Protein AF-A0A420JCF2-F1 (afdb_monomer_lite)

Sequence (60 aa):
MSQNEGRIALAIQAFRLDQFKHLKTACTAFNAPYTTARRRVCTPNGRKLSDLEEQTLEQW

Foldseek 3Di:
DPPQVVLLVQLLVCVVVVVDVDSVVSCVVSVHDSVVSVVVVPPPPPDDDDPVRVVVVVVD

Radius of gyration: 14.41 Å; chains: 1; bounding box: 25×20×39 Å

Organism: NCBI:txid62708

Secondary structure (DSSP, 8-state):
--HHHHHHHHHHHHHHTTSSSSHHHHHHHTT--HHHHHHHHS----PPPPHHHHHHHHT-

Structure (mmCIF, N/CA/C/O backbone):
data_AF-A0A420JCF2-F1
#
_entry.id   AF-A0A420JCF2-F1
#
loop_
_atom_site.group_PDB
_atom_site.id
_atom_site.type_symbol
_atom_site.label_atom_id
_atom_site.label_alt_id
_atom_site.label_comp_id
_atom_site.label_asym_id
_atom_site.label_entity_id
_atom_site.label_seq_id
_atom_site.pdbx_PDB_ins_code
_atom_site.Cartn_x
_atom_site.Cartn_y
_atom_site.Cartn_z
_atom_site.occupancy
_atom_site.B_iso_or_equiv
_atom_site.auth_seq_id
_atom_site.auth_comp_id
_atom_site.auth_asym_id
_atom_site.auth_atom_id
_atom_site.pdbx_PDB_model_num
ATOM 1 N N . MET A 1 1 ? 16.727 -8.720 -0.008 1.00 50.00 1 MET A N 1
ATOM 2 C CA . MET A 1 1 ? 15.524 -7.936 0.347 1.00 50.00 1 MET A CA 1
ATOM 3 C C . MET A 1 1 ? 15.839 -6.466 0.115 1.00 50.00 1 MET A C 1
ATOM 5 O O . MET A 1 1 ? 16.643 -5.907 0.852 1.00 50.00 1 MET A O 1
ATOM 9 N N . SER A 1 2 ? 15.311 -5.858 -0.948 1.00 60.56 2 SER A N 1
ATOM 10 C CA . SER A 1 2 ? 15.531 -4.428 -1.212 1.00 60.56 2 SER A CA 1
ATOM 11 C C . SER A 1 2 ? 14.862 -3.614 -0.098 1.00 60.56 2 SER A C 1
ATOM 13 O O . SER A 1 2 ? 13.690 -3.843 0.193 1.00 60.56 2 SER A O 1
ATOM 15 N N . GLN A 1 3 ? 15.577 -2.683 0.547 1.00 68.25 3 GLN A N 1
ATOM 16 C CA . GLN A 1 3 ? 15.052 -1.871 1.666 1.00 68.25 3 GLN A CA 1
ATOM 17 C C . GLN A 1 3 ? 13.707 -1.193 1.342 1.00 68.25 3 GLN A C 1
ATOM 19 O O . GLN A 1 3 ? 12.888 -0.969 2.234 1.00 68.25 3 GLN A O 1
ATOM 24 N N . ASN A 1 4 ? 13.451 -0.916 0.062 1.00 76.44 4 ASN A N 1
ATOM 25 C CA . ASN A 1 4 ? 12.200 -0.330 -0.408 1.00 76.44 4 ASN A CA 1
ATOM 26 C C . ASN A 1 4 ? 10.999 -1.274 -0.251 1.00 76.44 4 ASN A C 1
ATOM 28 O O . ASN A 1 4 ? 9.899 -0.810 0.040 1.00 76.44 4 ASN A O 1
ATOM 32 N N . GLU A 1 5 ? 11.184 -2.588 -0.386 1.00 79.94 5 GLU A N 1
ATOM 33 C CA . GLU A 1 5 ? 10.085 -3.550 -0.253 1.00 79.94 5 GLU A CA 1
ATOM 34 C C . GLU A 1 5 ? 9.574 -3.659 1.181 1.00 79.94 5 GLU A C 1
ATOM 36 O O . GLU A 1 5 ? 8.361 -3.727 1.388 1.00 79.94 5 GLU A O 1
ATOM 41 N N . GLY A 1 6 ? 10.480 -3.598 2.163 1.00 86.25 6 GLY A N 1
ATOM 42 C CA . GLY A 1 6 ? 10.114 -3.580 3.580 1.00 86.25 6 GLY A CA 1
ATOM 43 C C . GLY A 1 6 ? 9.293 -2.342 3.941 1.00 86.25 6 GLY A C 1
ATOM 44 O O . GLY A 1 6 ? 8.258 -2.452 4.594 1.00 86.25 6 GLY A O 1
ATOM 45 N N . ARG A 1 7 ? 9.686 -1.164 3.437 1.00 88.88 7 ARG A N 1
ATOM 46 C CA . ARG A 1 7 ? 8.953 0.097 3.660 1.00 88.88 7 ARG A CA 1
ATOM 47 C C . ARG A 1 7 ? 7.564 0.084 3.026 1.00 88.88 7 ARG A C 1
ATOM 49 O O . ARG A 1 7 ? 6.605 0.542 3.640 1.00 88.88 7 ARG A O 1
ATOM 56 N N . ILE A 1 8 ? 7.440 -0.474 1.820 1.00 88.06 8 ILE A N 1
ATOM 57 C CA . ILE A 1 8 ? 6.142 -0.633 1.149 1.00 88.06 8 ILE A CA 1
ATOM 58 C C . ILE A 1 8 ? 5.234 -1.568 1.955 1.00 88.06 8 ILE A C 1
ATOM 60 O O . ILE A 1 8 ? 4.060 -1.254 2.144 1.00 88.06 8 ILE A O 1
ATOM 64 N N . ALA A 1 9 ? 5.760 -2.692 2.449 1.00 89.25 9 ALA A N 1
ATOM 65 C CA . ALA A 1 9 ? 4.990 -3.624 3.268 1.00 89.25 9 ALA A CA 1
ATOM 66 C C . ALA A 1 9 ? 4.494 -2.969 4.569 1.00 89.25 9 ALA A C 1
ATOM 68 O O . ALA A 1 9 ? 3.310 -3.078 4.882 1.00 89.25 9 ALA A O 1
ATOM 69 N N . LEU A 1 10 ? 5.358 -2.215 5.260 1.00 92.56 10 LEU A N 1
ATOM 70 C CA . LEU A 1 10 ? 4.997 -1.474 6.474 1.00 92.56 10 LEU A CA 1
ATOM 71 C C . LEU A 1 10 ? 3.927 -0.406 6.208 1.00 92.56 10 LEU A C 1
ATOM 73 O O . LEU A 1 10 ? 2.951 -0.324 6.950 1.00 92.56 10 LEU A O 1
ATOM 77 N N . ALA A 1 11 ? 4.049 0.355 5.117 1.00 91.12 11 ALA A N 1
ATOM 78 C CA . ALA A 1 11 ? 3.048 1.354 4.741 1.00 91.12 11 ALA A CA 1
ATOM 79 C C . ALA A 1 11 ? 1.674 0.728 4.451 1.00 91.12 11 ALA A C 1
ATOM 81 O O . ALA A 1 11 ? 0.645 1.254 4.877 1.00 91.12 11 ALA A O 1
ATOM 82 N N . ILE A 1 12 ? 1.647 -0.412 3.752 1.00 90.50 12 ILE A N 1
ATOM 83 C CA . ILE A 1 12 ? 0.407 -1.145 3.468 1.00 90.50 12 ILE A CA 1
ATOM 84 C C . ILE A 1 12 ? -0.185 -1.727 4.754 1.00 90.50 12 ILE A C 1
ATOM 86 O O . ILE A 1 12 ? -1.399 -1.672 4.942 1.00 90.50 12 ILE A O 1
ATOM 90 N N . GLN A 1 13 ? 0.647 -2.273 5.641 1.00 92.06 13 GLN A N 1
ATOM 91 C CA . GLN A 1 13 ? 0.199 -2.823 6.915 1.00 92.06 13 GLN A CA 1
ATOM 92 C C . GLN A 1 13 ? -0.412 -1.737 7.806 1.00 92.06 13 GLN A C 1
ATOM 94 O O . GLN A 1 13 ? -1.517 -1.924 8.303 1.00 92.06 13 GLN A O 1
ATOM 99 N N . ALA A 1 14 ? 0.247 -0.585 7.944 1.00 91.25 14 ALA A N 1
ATOM 100 C CA . ALA A 1 14 ? -0.267 0.542 8.721 1.00 91.25 14 ALA A CA 1
ATOM 101 C C . ALA A 1 14 ? -1.594 1.082 8.157 1.00 91.25 14 ALA A C 1
ATOM 103 O O . ALA A 1 14 ? -2.501 1.417 8.915 1.00 91.25 14 ALA A O 1
ATOM 104 N N . PHE A 1 15 ? -1.740 1.105 6.826 1.00 90.69 15 PHE A N 1
ATOM 105 C CA . PHE A 1 15 ? -3.011 1.430 6.173 1.00 90.69 15 PHE A CA 1
ATOM 106 C C . PHE A 1 15 ? -4.105 0.389 6.469 1.00 90.69 15 PHE A C 1
ATOM 108 O O . PHE A 1 15 ? -5.230 0.757 6.780 1.00 90.69 15 PHE A O 1
ATOM 115 N N . ARG A 1 16 ? -3.789 -0.913 6.420 1.00 87.62 16 ARG A N 1
ATOM 116 C CA . ARG A 1 16 ? -4.750 -1.994 6.721 1.00 87.62 16 ARG A CA 1
ATOM 117 C C . ARG A 1 16 ? -5.166 -2.053 8.191 1.00 87.62 16 ARG A C 1
ATOM 119 O O . ARG A 1 16 ? -6.264 -2.507 8.480 1.00 87.62 16 ARG A O 1
ATOM 126 N N . LEU A 1 17 ? -4.293 -1.619 9.098 1.00 91.94 17 LEU A N 1
ATOM 127 C CA . LEU A 1 17 ? -4.563 -1.510 10.534 1.00 91.94 17 LEU A CA 1
ATOM 128 C C . LEU A 1 17 ? -5.297 -0.210 10.910 1.00 91.94 17 LEU A C 1
ATOM 130 O O . LEU A 1 17 ? -5.394 0.100 12.092 1.00 91.94 17 LEU A O 1
ATOM 134 N N . ASP A 1 18 ? -5.760 0.562 9.922 1.00 87.75 18 ASP A N 1
ATOM 135 C CA . ASP A 1 18 ? -6.461 1.843 10.090 1.00 87.75 18 ASP A CA 1
ATOM 136 C C . ASP A 1 18 ? -5.667 2.908 10.881 1.00 87.75 18 ASP A C 1
ATOM 138 O O . ASP A 1 18 ? -6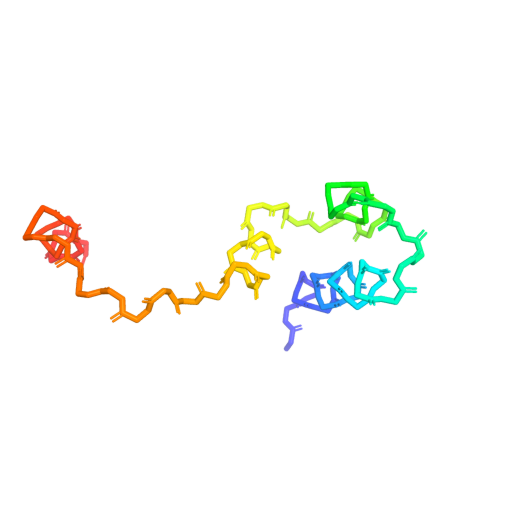.209 3.913 11.329 1.00 87.75 18 ASP A O 1
ATOM 142 N N . GLN A 1 19 ? -4.339 2.743 11.005 1.00 91.19 19 GLN A N 1
ATOM 143 C CA . GLN A 1 19 ? -3.451 3.746 11.619 1.00 91.19 19 GLN A CA 1
ATOM 144 C C . GLN A 1 19 ? -3.370 5.016 10.766 1.00 91.19 19 GLN A C 1
ATOM 146 O O . GLN A 1 19 ? -3.117 6.111 11.266 1.00 91.19 19 GLN A O 1
ATOM 151 N N . PHE A 1 20 ? -3.585 4.864 9.458 1.00 90.25 20 PHE A N 1
ATOM 152 C CA . PHE A 1 20 ? -3.684 5.961 8.511 1.00 90.25 20 PHE A CA 1
ATOM 153 C C . PHE A 1 20 ? -4.952 5.811 7.680 1.00 90.25 20 PHE A C 1
ATOM 155 O O . PHE A 1 20 ? -5.095 4.849 6.931 1.00 90.25 20 PHE A O 1
ATOM 162 N N . LYS A 1 21 ? -5.798 6.845 7.694 1.00 89.12 21 LYS A N 1
ATOM 163 C CA . LYS A 1 21 ? -7.019 6.921 6.874 1.00 89.12 21 LYS A CA 1
ATOM 164 C C . LYS A 1 21 ? -6.754 6.834 5.363 1.00 89.12 21 LYS A C 1
ATOM 166 O O . LYS A 1 21 ? -7.626 6.462 4.581 1.00 89.12 21 LYS A O 1
ATOM 171 N N . HIS A 1 22 ? -5.554 7.216 4.925 1.00 90.62 22 HIS A N 1
ATOM 172 C CA . HIS A 1 22 ? -5.184 7.262 3.514 1.00 90.62 22 HIS A CA 1
ATOM 173 C C . HIS A 1 22 ? -3.842 6.575 3.266 1.00 90.62 22 HIS A C 1
ATOM 175 O O . HIS A 1 22 ? -2.834 6.918 3.886 1.00 90.62 22 HIS A O 1
ATOM 181 N N . LEU A 1 23 ? -3.803 5.687 2.265 1.00 88.06 23 LEU A N 1
ATOM 182 C CA . LEU A 1 23 ? -2.582 4.988 1.847 1.00 88.06 23 LEU A CA 1
ATOM 183 C C . LEU A 1 23 ? -1.459 5.964 1.464 1.00 88.06 23 LEU A C 1
ATOM 185 O O . LEU A 1 23 ? -0.298 5.712 1.760 1.00 88.06 23 LEU A O 1
ATOM 189 N N . LYS A 1 24 ? -1.799 7.107 0.849 1.00 91.25 24 LYS A N 1
ATOM 190 C CA . LYS A 1 24 ? -0.821 8.142 0.479 1.00 91.25 24 LYS A CA 1
ATOM 191 C C . LYS A 1 24 ? -0.077 8.680 1.703 1.00 91.25 24 LYS A C 1
ATOM 193 O O . LYS A 1 24 ? 1.138 8.818 1.650 1.00 91.25 24 LYS A O 1
ATOM 198 N N . THR A 1 25 ? -0.789 8.919 2.804 1.00 92.81 25 THR A N 1
ATOM 199 C CA . THR A 1 25 ? -0.206 9.403 4.061 1.00 92.81 25 THR A CA 1
ATOM 200 C C . THR A 1 25 ? 0.718 8.360 4.682 1.00 92.81 25 THR A C 1
ATOM 202 O O . THR A 1 25 ? 1.830 8.702 5.078 1.00 92.81 25 THR A O 1
ATOM 205 N N . ALA A 1 26 ? 0.312 7.085 4.685 1.00 91.62 26 ALA A N 1
ATOM 206 C CA . ALA A 1 26 ? 1.172 5.993 5.138 1.00 91.62 26 ALA A CA 1
ATOM 207 C C . ALA A 1 26 ? 2.450 5.896 4.284 1.00 91.62 26 ALA A C 1
ATOM 209 O O . ALA A 1 26 ? 3.555 5.835 4.815 1.00 91.62 26 ALA A O 1
ATOM 210 N N . CYS A 1 27 ? 2.335 5.959 2.954 1.00 91.94 27 CYS A N 1
ATOM 211 C CA . CYS A 1 27 ? 3.498 5.920 2.066 1.00 91.94 27 CYS A CA 1
ATOM 212 C C . CYS A 1 27 ? 4.468 7.085 2.305 1.00 91.94 27 CYS A C 1
ATOM 214 O O . CYS A 1 27 ? 5.676 6.858 2.316 1.00 91.94 27 CYS A O 1
ATOM 216 N N . THR A 1 28 ? 3.964 8.298 2.550 1.00 92.62 28 THR A N 1
ATOM 217 C CA . THR A 1 28 ? 4.806 9.442 2.929 1.00 92.62 28 THR A CA 1
ATOM 218 C C . THR A 1 28 ? 5.522 9.196 4.259 1.00 92.62 28 THR A C 1
ATOM 220 O O . THR A 1 28 ? 6.725 9.424 4.343 1.00 92.62 28 THR A O 1
ATOM 223 N N . ALA A 1 29 ? 4.821 8.680 5.275 1.00 92.56 29 ALA A N 1
ATOM 224 C CA . ALA A 1 29 ? 5.394 8.424 6.600 1.00 92.56 29 ALA A CA 1
ATOM 225 C C . ALA A 1 29 ? 6.532 7.387 6.572 1.00 92.56 29 ALA A C 1
ATOM 227 O O . ALA A 1 29 ? 7.536 7.548 7.260 1.00 92.56 29 ALA A O 1
ATOM 228 N N . PHE A 1 30 ? 6.407 6.351 5.739 1.00 88.75 30 PHE A N 1
ATOM 229 C CA . PHE A 1 30 ? 7.415 5.292 5.609 1.00 88.75 30 PHE A CA 1
ATOM 230 C C . PHE A 1 30 ? 8.416 5.519 4.467 1.00 88.75 30 PHE A C 1
ATOM 232 O O . PHE A 1 30 ? 9.200 4.618 4.163 1.00 88.75 30 PHE A O 1
ATOM 239 N N . ASN A 1 31 ? 8.401 6.695 3.824 1.00 90.38 31 ASN A N 1
ATOM 240 C CA . ASN A 1 31 ? 9.214 7.007 2.644 1.00 90.38 31 ASN A CA 1
ATOM 241 C C . ASN A 1 31 ? 9.159 5.883 1.585 1.00 90.38 31 ASN A C 1
ATOM 243 O O . ASN A 1 31 ? 10.181 5.355 1.132 1.00 90.38 31 ASN A O 1
ATOM 247 N N . ALA A 1 32 ? 7.935 5.454 1.266 1.00 88.94 32 ALA A N 1
ATOM 248 C CA . ALA A 1 32 ? 7.641 4.358 0.354 1.00 88.94 32 ALA A CA 1
ATOM 249 C C . ALA A 1 32 ? 7.018 4.880 -0.957 1.00 88.94 32 ALA A C 1
ATOM 251 O O . ALA A 1 32 ? 6.187 5.793 -0.925 1.00 88.94 32 ALA A O 1
ATOM 252 N N . PRO A 1 33 ? 7.336 4.280 -2.120 1.00 87.75 33 PRO A N 1
ATOM 253 C CA . PRO A 1 33 ? 6.715 4.648 -3.390 1.00 87.75 33 PRO A CA 1
ATOM 254 C C . PRO A 1 33 ? 5.201 4.392 -3.386 1.00 87.75 33 PRO A C 1
ATOM 256 O O . PRO A 1 33 ? 4.744 3.244 -3.353 1.00 87.75 33 PRO A O 1
ATOM 259 N N . TYR A 1 34 ? 4.412 5.467 -3.465 1.00 87.81 34 TYR A N 1
ATOM 260 C CA . TYR A 1 34 ? 2.947 5.393 -3.439 1.00 87.81 34 TYR A CA 1
ATOM 261 C C . TYR A 1 34 ? 2.370 4.570 -4.596 1.00 87.81 34 TYR A C 1
ATOM 263 O O . TYR A 1 34 ? 1.444 3.791 -4.392 1.00 87.81 34 TYR A O 1
ATOM 271 N N . THR A 1 35 ? 2.917 4.707 -5.8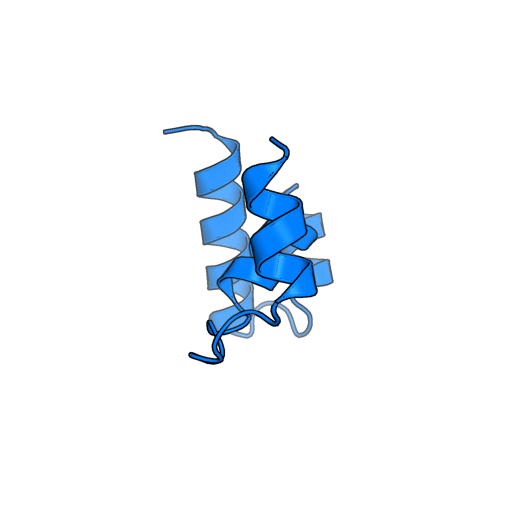05 1.00 87.12 35 THR A N 1
ATOM 272 C CA . THR A 1 35 ? 2.464 3.967 -6.994 1.00 87.12 35 THR A CA 1
ATOM 273 C C . THR A 1 35 ? 2.572 2.457 -6.793 1.00 87.12 35 THR A C 1
ATOM 275 O O . THR A 1 35 ? 1.610 1.728 -7.042 1.00 87.12 35 THR A O 1
ATOM 278 N N . THR A 1 36 ? 3.703 1.992 -6.263 1.00 84.88 36 THR A N 1
ATOM 279 C CA . THR A 1 36 ? 3.949 0.575 -5.973 1.00 84.88 36 THR A CA 1
ATOM 280 C C . THR A 1 36 ? 3.057 0.067 -4.846 1.00 84.88 36 THR A C 1
ATOM 282 O O . THR A 1 36 ? 2.463 -1.004 -4.970 1.00 84.88 36 THR A O 1
ATOM 285 N N . ALA A 1 37 ? 2.906 0.840 -3.766 1.00 85.62 37 ALA A N 1
ATOM 286 C CA . ALA A 1 37 ? 2.013 0.480 -2.668 1.00 85.62 37 ALA A CA 1
ATOM 287 C C . ALA A 1 37 ? 0.548 0.403 -3.126 1.00 85.62 37 ALA A C 1
ATOM 289 O O . ALA A 1 37 ? -0.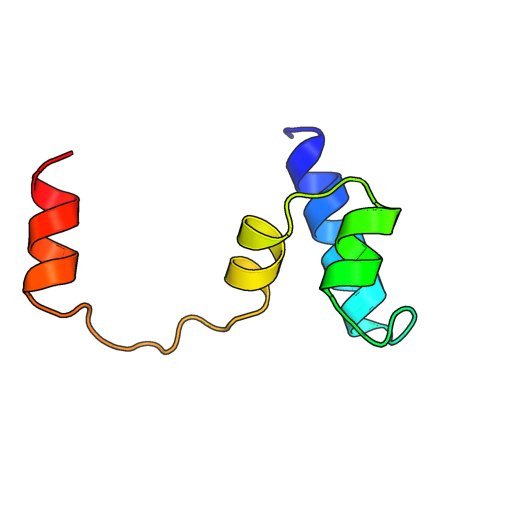142 -0.571 -2.833 1.00 85.62 37 ALA A O 1
ATOM 290 N N . ARG A 1 38 ? 0.089 1.379 -3.919 1.00 87.19 38 ARG A N 1
ATOM 291 C CA . ARG A 1 38 ? -1.260 1.404 -4.498 1.00 87.19 38 ARG A CA 1
ATOM 292 C C . ARG A 1 38 ? -1.503 0.200 -5.399 1.00 87.19 38 ARG A C 1
ATOM 294 O O . ARG A 1 38 ? -2.538 -0.434 -5.251 1.00 87.19 38 ARG A O 1
ATOM 301 N N . ARG A 1 39 ? -0.558 -0.160 -6.274 1.00 82.62 39 ARG A N 1
ATOM 302 C CA . ARG A 1 39 ? -0.676 -1.352 -7.134 1.00 82.62 39 ARG A CA 1
ATOM 303 C C . ARG A 1 39 ? -0.773 -2.652 -6.322 1.00 82.62 39 ARG A C 1
ATOM 305 O O . ARG A 1 39 ? -1.442 -3.570 -6.763 1.00 82.62 39 ARG A O 1
ATOM 312 N N . ARG A 1 40 ? -0.138 -2.732 -5.145 1.00 81.06 40 ARG A N 1
ATOM 313 C CA . ARG A 1 40 ? -0.216 -3.906 -4.249 1.00 81.06 40 ARG A CA 1
ATOM 314 C C . ARG A 1 40 ? -1.505 -3.963 -3.417 1.00 81.06 40 ARG A C 1
ATOM 316 O O . ARG A 1 40 ? -1.895 -5.043 -2.985 1.00 81.06 40 ARG A O 1
ATOM 323 N N . VAL A 1 41 ? -2.138 -2.818 -3.152 1.00 81.19 41 VAL A N 1
ATOM 324 C CA . VAL A 1 41 ? -3.431 -2.745 -2.445 1.00 81.19 41 VAL A CA 1
ATOM 325 C C . VAL A 1 41 ? -4.603 -2.891 -3.411 1.00 81.19 41 VAL A C 1
ATOM 327 O O . VAL A 1 41 ? -5.595 -3.523 -3.061 1.00 81.19 41 VAL A O 1
ATOM 330 N N . CYS A 1 42 ? -4.496 -2.339 -4.621 1.00 74.00 42 CYS A N 1
ATOM 331 C CA . CYS A 1 42 ? -5.428 -2.622 -5.701 1.00 74.00 42 CYS A CA 1
ATOM 332 C C . CYS A 1 42 ? -5.303 -4.101 -6.063 1.00 74.00 42 CYS A C 1
ATOM 334 O O . CYS A 1 42 ? -4.297 -4.531 -6.620 1.00 74.00 42 CYS A O 1
ATOM 336 N N . THR A 1 43 ? -6.327 -4.876 -5.730 1.00 59.47 43 THR A N 1
ATOM 337 C CA . THR A 1 43 ? -6.470 -6.264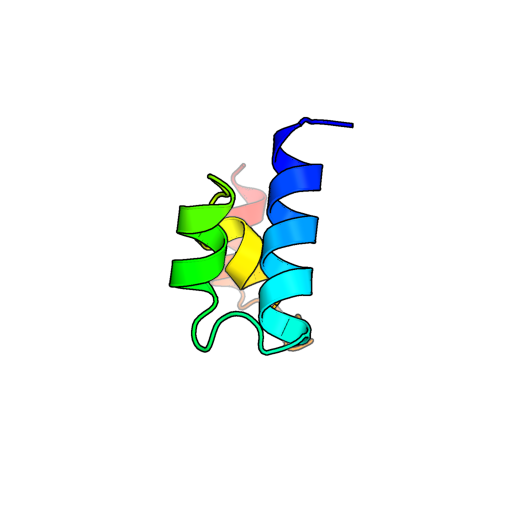 -6.158 1.00 59.47 43 THR A CA 1
ATOM 338 C C . THR A 1 43 ? -6.274 -6.336 -7.676 1.00 59.47 43 THR A C 1
ATOM 340 O O . THR A 1 43 ? -6.877 -5.521 -8.386 1.00 59.47 43 THR A O 1
ATOM 343 N N . PRO A 1 44 ? -5.475 -7.284 -8.204 1.00 57.84 44 PRO A N 1
ATOM 344 C CA . PRO A 1 44 ? -5.566 -7.624 -9.613 1.00 57.84 44 PRO A CA 1
ATOM 345 C C . PRO A 1 44 ? -7.034 -7.946 -9.881 1.00 57.84 44 PRO A C 1
ATOM 347 O O . PRO A 1 44 ? -7.600 -8.849 -9.269 1.00 57.84 44 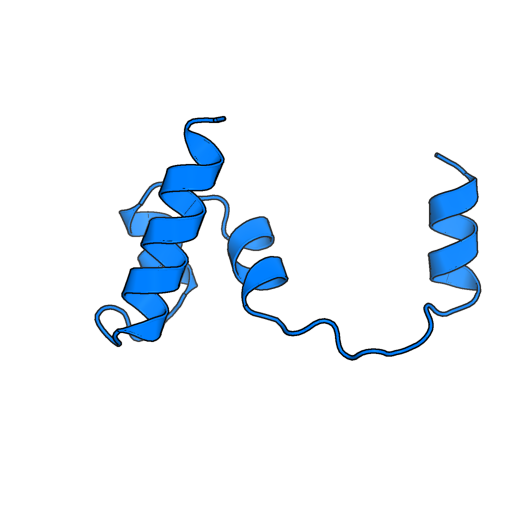PRO A O 1
ATOM 350 N N . ASN A 1 45 ? -7.675 -7.175 -10.749 1.00 61.22 45 ASN A N 1
ATOM 351 C CA . ASN A 1 45 ? -9.099 -7.311 -11.054 1.00 61.22 45 ASN A CA 1
ATOM 352 C C . ASN A 1 45 ? -9.416 -8.593 -11.852 1.00 61.22 45 ASN A C 1
ATOM 354 O O . ASN A 1 45 ? -10.534 -8.735 -12.336 1.00 61.22 45 ASN A O 1
ATOM 358 N N . GLY A 1 46 ? -8.437 -9.496 -12.022 1.00 58.00 46 GLY A N 1
ATOM 359 C CA . GLY A 1 46 ? -8.542 -10.728 -12.806 1.00 58.00 46 GLY A CA 1
ATOM 360 C C . GLY A 1 46 ? -8.923 -10.487 -14.265 1.00 58.00 46 GLY A C 1
ATOM 361 O O . GLY A 1 46 ? -9.285 -11.426 -14.969 1.00 58.00 46 GLY A O 1
ATOM 362 N N . ARG A 1 47 ? -8.903 -9.228 -14.715 1.00 59.34 47 ARG A N 1
ATOM 363 C CA . ARG A 1 47 ? -9.406 -8.844 -16.020 1.00 59.34 47 ARG A CA 1
ATOM 364 C C . ARG A 1 47 ? -8.297 -9.081 -17.030 1.00 59.34 47 ARG A C 1
ATOM 366 O O . ARG A 1 47 ? -7.174 -8.625 -16.822 1.00 59.34 47 ARG A O 1
ATOM 373 N N . LYS A 1 48 ? -8.630 -9.808 -18.100 1.00 66.50 48 LYS A N 1
ATOM 374 C CA . LYS A 1 48 ? -7.750 -9.960 -19.258 1.00 66.50 48 LYS A CA 1
ATOM 375 C C . LYS A 1 48 ? -7.278 -8.565 -19.682 1.00 66.50 48 LYS A C 1
ATOM 377 O O . LYS A 1 48 ? -8.101 -7.645 -19.743 1.00 66.50 48 LYS A O 1
ATOM 382 N N . LEU A 1 49 ? -5.974 -8.428 -19.906 1.00 68.19 49 LEU A N 1
ATOM 383 C CA . LEU A 1 49 ? -5.400 -7.215 -20.472 1.00 68.19 49 LEU A CA 1
ATOM 384 C C . LEU A 1 49 ? -6.074 -6.953 -21.820 1.00 68.19 49 LEU A C 1
ATOM 386 O O . LEU A 1 49 ? -6.439 -7.882 -22.543 1.00 68.19 49 LEU A O 1
ATOM 390 N N . SER A 1 50 ? -6.325 -5.687 -22.123 1.00 69.06 50 SER A N 1
ATOM 391 C CA . SER A 1 50 ? -6.779 -5.329 -23.464 1.00 69.06 50 SER A CA 1
ATOM 392 C C . SER A 1 50 ? -5.659 -5.585 -24.472 1.00 69.06 50 SER A C 1
ATOM 394 O O . SER A 1 50 ? -4.484 -5.500 -24.118 1.00 69.06 50 SER A O 1
ATOM 396 N N . ASP A 1 51 ? -6.014 -5.844 -25.733 1.00 75.50 51 ASP A N 1
ATOM 397 C CA . ASP A 1 51 ? -5.038 -6.134 -26.795 1.00 75.50 51 ASP A CA 1
ATOM 398 C C . ASP A 1 51 ? -3.955 -5.035 -26.904 1.00 75.50 51 ASP A C 1
ATOM 400 O O . ASP A 1 51 ? -2.802 -5.311 -27.213 1.00 75.50 51 ASP A O 1
ATOM 404 N N . LEU A 1 52 ? -4.296 -3.784 -26.563 1.00 72.38 52 LEU A N 1
ATOM 405 C CA . LEU A 1 52 ? -3.358 -2.659 -26.493 1.00 72.38 52 LEU A CA 1
ATOM 406 C C . LEU A 1 52 ? -2.338 -2.792 -25.347 1.00 72.38 52 LEU A C 1
ATOM 408 O O . LEU A 1 52 ? -1.159 -2.477 -25.514 1.00 72.38 52 LEU A O 1
ATOM 412 N N . GLU A 1 53 ? -2.788 -3.225 -24.171 1.00 65.19 53 GLU A N 1
ATOM 413 C CA . GLU A 1 53 ? -1.924 -3.419 -23.004 1.00 65.19 53 GLU A CA 1
ATOM 414 C C . GLU A 1 53 ? -1.005 -4.634 -23.193 1.00 65.19 53 GLU A C 1
ATOM 416 O O . GLU A 1 53 ? 0.156 -4.572 -22.791 1.00 65.19 53 GLU A O 1
ATOM 421 N N . GLU A 1 54 ? -1.494 -5.697 -23.846 1.00 71.50 54 GLU A N 1
ATOM 422 C CA . GLU A 1 54 ? -0.680 -6.855 -24.250 1.00 71.50 54 GLU A CA 1
ATOM 423 C C . GLU A 1 54 ? 0.393 -6.435 -25.270 1.00 71.50 54 GLU A C 1
ATOM 425 O O . GLU A 1 54 ? 1.581 -6.675 -25.057 1.00 71.50 54 GLU A O 1
ATOM 430 N N . GLN A 1 55 ? 0.012 -5.690 -26.309 1.00 68.44 55 GLN A N 1
ATOM 431 C CA . GLN A 1 55 ? 0.934 -5.234 -27.354 1.00 68.44 5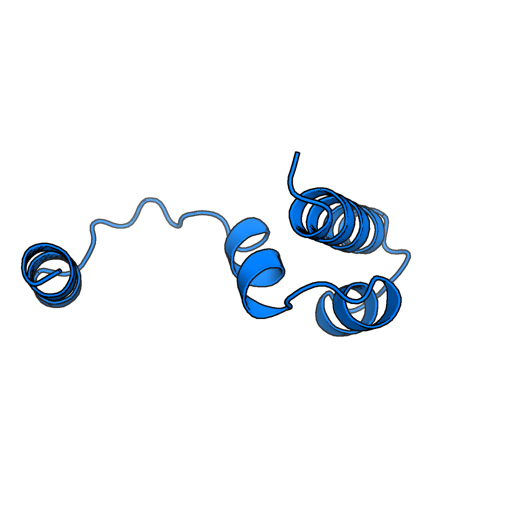5 GLN A CA 1
ATOM 432 C C . GLN A 1 55 ? 2.000 -4.248 -26.838 1.00 68.44 55 GLN A C 1
ATOM 434 O O . GLN A 1 55 ? 3.121 -4.213 -27.343 1.00 68.44 55 GLN A O 1
ATOM 439 N N . THR A 1 56 ? 1.686 -3.470 -25.797 1.00 68.00 56 THR A N 1
ATOM 440 C CA . THR A 1 56 ? 2.660 -2.578 -25.142 1.00 68.00 56 THR A CA 1
ATOM 441 C C . THR A 1 56 ? 3.701 -3.362 -24.333 1.00 68.00 56 THR A C 1
ATOM 443 O O . THR A 1 56 ? 4.827 -2.896 -24.174 1.00 68.00 56 THR A O 1
ATOM 446 N N . LEU A 1 57 ? 3.347 -4.546 -23.823 1.00 63.31 57 LEU A N 1
ATOM 447 C CA . LEU A 1 57 ? 4.266 -5.421 -23.089 1.00 63.31 57 LEU A CA 1
ATOM 448 C C . LEU A 1 57 ? 5.173 -6.235 -24.021 1.00 63.31 57 LEU A C 1
ATOM 450 O O . LEU A 1 57 ? 6.302 -6.515 -23.642 1.00 63.31 57 LEU A O 1
ATOM 454 N N . GLU A 1 58 ? 4.713 -6.578 -25.226 1.00 54.81 58 GLU A N 1
ATOM 455 C CA . GLU A 1 58 ? 5.518 -7.300 -26.228 1.00 54.81 58 GLU A CA 1
ATOM 456 C C . GLU A 1 58 ? 6.630 -6.446 -26.865 1.00 54.81 58 GLU A C 1
ATOM 458 O O . GLU A 1 58 ? 7.557 -6.988 -27.462 1.00 54.81 58 GLU A O 1
ATOM 463 N N . GLN A 1 59 ? 6.553 -5.116 -26.752 1.00 58.25 59 GLN A N 1
ATOM 464 C CA . GLN A 1 59 ? 7.540 -4.187 -27.320 1.00 58.25 59 GLN A CA 1
ATOM 465 C C . GLN A 1 59 ? 8.708 -3.839 -26.374 1.00 58.25 59 GLN A C 1
ATOM 467 O O . GLN A 1 59 ? 9.558 -3.034 -26.759 1.00 58.25 59 GLN A O 1
ATOM 472 N N . TRP A 1 60 ? 8.761 -4.416 -25.166 1.00 47.94 60 TRP A N 1
ATOM 473 C CA . TRP A 1 60 ? 9.833 -4.205 -24.179 1.00 47.94 60 TRP A CA 1
ATOM 474 C C . TRP A 1 60 ? 10.765 -5.406 -24.034 1.00 47.94 60 TRP A C 1
ATOM 476 O O . TRP A 1 60 ? 10.264 -6.548 -23.949 1.00 47.94 60 TRP A O 1
#

pLDDT: mean 79.29, std 13.13, range [47.94, 92.81]